Protein AF-A0AAP8SYA6-F1 (afdb_monomer)

Structure (mmCIF, N/CA/C/O backbone):
data_AF-A0AAP8SYA6-F1
#
_entry.id   AF-A0AAP8SYA6-F1
#
loop_
_atom_site.group_PDB
_atom_site.id
_atom_site.type_symbol
_atom_site.label_atom_id
_atom_site.label_alt_id
_atom_site.label_comp_id
_atom_site.label_asym_id
_atom_site.label_entity_id
_atom_site.label_seq_id
_atom_site.pdbx_PDB_ins_code
_atom_site.Cartn_x
_atom_site.Cartn_y
_atom_site.Cartn_z
_atom_site.occupancy
_atom_site.B_iso_or_equiv
_atom_site.auth_seq_id
_atom_site.auth_comp_id
_atom_site.auth_asym_id
_atom_site.auth_atom_id
_atom_site.pdbx_PDB_model_num
ATOM 1 N N . MET A 1 1 ? 16.525 -16.880 -3.848 1.00 51.72 1 MET A N 1
ATOM 2 C CA . MET A 1 1 ? 15.431 -16.001 -4.329 1.00 51.72 1 MET A CA 1
ATOM 3 C C . MET A 1 1 ? 14.109 -16.170 -3.565 1.00 51.72 1 MET A C 1
ATOM 5 O O . MET A 1 1 ? 13.562 -15.151 -3.175 1.00 51.72 1 MET A O 1
ATOM 9 N N . ASN A 1 2 ? 13.613 -17.383 -3.266 1.00 60.59 2 ASN A N 1
ATOM 10 C CA . ASN A 1 2 ? 12.295 -17.559 -2.607 1.00 60.59 2 ASN A CA 1
ATOM 11 C C . ASN A 1 2 ? 12.181 -17.005 -1.169 1.00 60.59 2 ASN A C 1
ATOM 13 O O . ASN A 1 2 ? 11.125 -16.503 -0.794 1.00 60.59 2 ASN A O 1
ATOM 17 N N . TYR A 1 3 ? 13.255 -17.035 -0.373 1.00 67.25 3 TYR A N 1
ATOM 18 C CA . TYR A 1 3 ? 13.217 -16.554 1.017 1.00 67.25 3 TYR A CA 1
ATOM 19 C C . TYR A 1 3 ? 13.046 -15.032 1.130 1.00 67.25 3 TYR A C 1
ATOM 21 O O . TYR A 1 3 ? 12.292 -14.566 1.975 1.00 67.25 3 TYR A O 1
ATOM 29 N N . LEU A 1 4 ? 13.672 -14.254 0.239 1.00 64.62 4 LEU A N 1
ATOM 30 C CA . LEU A 1 4 ? 13.536 -12.790 0.210 1.00 64.62 4 LEU A CA 1
ATOM 31 C C . LEU A 1 4 ? 12.097 -12.356 -0.094 1.00 64.62 4 LEU A C 1
ATOM 33 O O . LEU A 1 4 ? 11.584 -11.431 0.529 1.00 64.62 4 LEU A O 1
ATOM 37 N N . PHE A 1 5 ? 11.429 -13.061 -1.010 1.00 65.12 5 PHE A N 1
ATOM 38 C CA . PHE A 1 5 ? 10.038 -12.778 -1.358 1.00 65.12 5 PHE A CA 1
ATOM 39 C C . PHE A 1 5 ? 9.082 -13.110 -0.202 1.00 65.12 5 PHE A C 1
ATOM 41 O O . PHE A 1 5 ? 8.203 -12.315 0.127 1.00 65.12 5 PHE A O 1
ATOM 48 N N . ALA A 1 6 ? 9.296 -14.247 0.470 1.00 71.06 6 ALA A N 1
ATOM 49 C CA . ALA A 1 6 ? 8.524 -14.627 1.652 1.00 71.06 6 ALA A CA 1
ATOM 50 C C . ALA A 1 6 ? 8.699 -13.621 2.804 1.00 71.06 6 ALA A C 1
ATOM 52 O O . ALA A 1 6 ? 7.723 -13.223 3.438 1.00 71.06 6 ALA A O 1
ATOM 53 N N . VAL A 1 7 ? 9.927 -13.153 3.037 1.00 72.00 7 VAL A N 1
ATOM 54 C CA . VAL A 1 7 ? 10.223 -12.146 4.064 1.00 72.00 7 VAL A CA 1
ATOM 55 C C . VAL A 1 7 ? 9.558 -10.802 3.736 1.00 72.00 7 VAL A C 1
ATOM 57 O O . VAL A 1 7 ? 8.931 -10.204 4.612 1.00 72.00 7 VAL A O 1
ATOM 60 N N . ALA A 1 8 ? 9.603 -10.357 2.477 1.00 67.69 8 ALA A N 1
ATOM 61 C CA . ALA A 1 8 ? 8.929 -9.132 2.041 1.00 67.69 8 ALA A CA 1
ATOM 62 C C . ALA A 1 8 ? 7.400 -9.200 2.228 1.00 67.69 8 ALA A C 1
ATOM 64 O O . ALA A 1 8 ? 6.784 -8.230 2.680 1.00 67.69 8 ALA A O 1
ATOM 65 N N . LEU A 1 9 ? 6.789 -10.356 1.945 1.00 72.06 9 LEU A N 1
ATOM 66 C CA . LEU A 1 9 ? 5.361 -10.592 2.182 1.00 72.06 9 LEU A CA 1
ATOM 67 C C . LEU A 1 9 ? 4.998 -10.497 3.669 1.00 72.06 9 LEU A C 1
ATOM 69 O O . LEU A 1 9 ? 4.021 -9.832 4.021 1.00 72.06 9 LEU A O 1
ATOM 73 N N . ILE A 1 10 ? 5.794 -11.117 4.544 1.00 79.12 10 ILE A N 1
ATOM 74 C CA . ILE A 1 10 ? 5.577 -11.079 5.999 1.00 79.12 10 ILE A CA 1
ATOM 75 C C . ILE A 1 10 ? 5.665 -9.639 6.517 1.00 79.12 10 ILE A C 1
ATOM 77 O O . ILE A 1 10 ? 4.794 -9.186 7.261 1.00 79.12 10 ILE A O 1
ATOM 81 N N . ILE A 1 11 ? 6.673 -8.891 6.074 1.00 78.12 11 ILE A N 1
ATOM 82 C CA . ILE A 1 11 ? 6.866 -7.481 6.432 1.00 78.12 11 ILE A CA 1
ATOM 83 C C . ILE A 1 11 ? 5.678 -6.621 6.003 1.00 78.12 11 ILE A C 1
ATOM 85 O O . ILE A 1 11 ? 5.171 -5.821 6.794 1.00 78.12 11 ILE A O 1
ATOM 89 N N . SER A 1 12 ? 5.200 -6.814 4.774 1.00 76.00 12 SER A N 1
ATOM 90 C CA . SER A 1 12 ? 4.034 -6.097 4.257 1.00 76.00 12 SER A CA 1
ATOM 91 C C . SER A 1 12 ? 2.779 -6.385 5.090 1.00 76.00 12 SER A C 1
ATOM 93 O O . SER A 1 12 ? 2.050 -5.460 5.464 1.00 76.00 12 SER A O 1
ATOM 95 N N . ALA A 1 13 ? 2.562 -7.649 5.468 1.00 79.62 13 ALA A N 1
ATOM 96 C CA . ALA A 1 13 ? 1.445 -8.046 6.321 1.00 79.62 13 ALA A CA 1
ATOM 97 C C . ALA A 1 13 ? 1.519 -7.405 7.721 1.00 79.62 13 ALA A C 1
ATOM 99 O O . ALA A 1 13 ? 0.509 -6.900 8.219 1.00 79.62 13 ALA A O 1
ATOM 100 N N . ILE A 1 14 ? 2.708 -7.354 8.333 1.00 83.12 14 ILE A N 1
ATOM 101 C CA . ILE A 1 14 ? 2.921 -6.705 9.638 1.00 83.12 14 ILE A CA 1
ATOM 102 C C . ILE A 1 14 ? 2.633 -5.199 9.553 1.00 83.12 14 ILE A C 1
ATOM 104 O O . ILE A 1 14 ? 1.912 -4.664 10.400 1.00 83.12 14 ILE A O 1
ATOM 108 N N . GLY A 1 15 ? 3.131 -4.516 8.516 1.00 80.56 15 GLY A N 1
ATOM 109 C CA . GLY A 1 15 ? 2.882 -3.086 8.296 1.00 80.56 15 GLY A CA 1
ATOM 110 C C . GLY A 1 15 ? 1.394 -2.759 8.118 1.00 80.56 15 GLY A C 1
ATOM 111 O O . GLY A 1 15 ? 0.876 -1.804 8.714 1.00 80.56 15 GLY A O 1
ATOM 112 N N . MET A 1 16 ? 0.664 -3.596 7.375 1.00 82.44 16 MET A N 1
ATOM 113 C CA . MET A 1 16 ? -0.793 -3.480 7.260 1.00 82.44 16 MET A CA 1
ATOM 114 C C . MET A 1 16 ? -1.492 -3.686 8.608 1.00 82.44 16 MET A C 1
ATOM 116 O O . MET A 1 16 ? -2.394 -2.922 8.952 1.00 82.44 16 MET A O 1
ATOM 120 N N . LEU A 1 17 ? -1.079 -4.677 9.398 1.00 83.81 17 LEU A N 1
ATOM 121 C CA . LEU A 1 17 ? -1.716 -4.979 10.680 1.00 83.81 17 LEU A CA 1
ATOM 122 C C . LEU A 1 17 ? -1.496 -3.860 11.709 1.00 83.81 17 LEU A C 1
ATOM 124 O O . LEU A 1 17 ? -2.448 -3.427 12.365 1.00 83.81 17 LEU A O 1
ATOM 128 N N . ALA A 1 18 ? -0.273 -3.334 11.800 1.00 83.06 18 ALA A N 1
ATOM 129 C CA . ALA A 1 18 ? 0.059 -2.204 12.667 1.00 83.06 18 ALA A CA 1
ATOM 130 C C . ALA A 1 18 ? -0.745 -0.948 12.298 1.00 83.06 18 ALA A C 1
ATOM 132 O O . ALA A 1 18 ? -1.323 -0.284 13.161 1.00 83.06 18 ALA A O 1
ATOM 133 N N . SER A 1 19 ? -0.847 -0.648 11.003 1.00 82.31 19 SER A N 1
ATOM 134 C CA . SER A 1 19 ? -1.576 0.528 10.526 1.00 82.31 19 SER A CA 1
ATOM 135 C C . SER A 1 19 ? -3.098 0.392 10.680 1.00 82.31 19 SER A C 1
ATOM 137 O O . SER A 1 19 ? -3.758 1.398 10.948 1.00 82.31 19 SER A O 1
ATOM 139 N N . VAL A 1 20 ? -3.660 -0.822 10.579 1.00 85.94 20 VAL A N 1
ATOM 140 C CA . VAL A 1 20 ? -5.073 -1.099 10.905 1.00 85.94 20 VAL A CA 1
ATOM 141 C C . VAL A 1 20 ? -5.336 -0.871 12.389 1.00 85.94 20 VAL A C 1
ATOM 143 O O . VAL A 1 20 ? -6.248 -0.113 12.718 1.00 85.94 20 VAL A O 1
ATOM 146 N N . ARG A 1 21 ? -4.513 -1.447 13.277 1.00 84.00 21 ARG A N 1
ATOM 147 C CA . ARG A 1 21 ? -4.644 -1.252 14.732 1.00 84.00 21 ARG A CA 1
ATOM 148 C C . ARG A 1 21 ? -4.543 0.217 15.129 1.00 84.00 21 ARG A C 1
ATOM 150 O O . ARG A 1 21 ? -5.365 0.695 15.903 1.00 84.00 21 ARG A O 1
ATOM 157 N N . TYR A 1 22 ? -3.606 0.960 14.540 1.00 84.62 22 TYR A N 1
ATOM 158 C CA . TYR A 1 22 ? -3.512 2.408 14.744 1.00 84.62 22 TYR A CA 1
ATOM 159 C C . TYR A 1 22 ? -4.807 3.141 14.347 1.00 84.62 22 TYR A C 1
ATOM 161 O O . TYR A 1 22 ? -5.224 4.107 14.994 1.00 84.62 22 TYR A O 1
ATOM 169 N N . LEU A 1 23 ? -5.463 2.686 13.277 1.00 82.81 23 LEU A N 1
ATOM 170 C CA . LEU A 1 23 ? -6.642 3.346 12.736 1.00 82.81 23 LEU A CA 1
ATOM 171 C C . LEU A 1 23 ? -7.894 3.109 13.592 1.00 82.81 23 LEU A C 1
ATOM 173 O O . LEU A 1 23 ? -8.564 4.078 13.966 1.00 82.81 23 LEU A O 1
ATOM 177 N N . ILE A 1 24 ? -8.186 1.846 13.909 1.00 83.19 24 ILE A N 1
ATOM 178 C CA . ILE A 1 24 ? -9.432 1.435 14.578 1.00 83.19 24 ILE A CA 1
ATOM 179 C C . ILE A 1 24 ? -9.316 1.356 16.108 1.00 83.19 24 ILE A C 1
ATOM 181 O O . ILE A 1 24 ? -10.344 1.305 16.776 1.00 83.19 24 ILE A O 1
ATOM 185 N N . GLY A 1 25 ? -8.097 1.396 16.659 1.00 81.44 25 GLY A N 1
ATOM 186 C CA . GLY A 1 25 ? -7.838 1.271 18.095 1.00 81.44 25 GLY A CA 1
ATOM 187 C C . GLY A 1 25 ? -7.904 -0.174 18.600 1.00 81.44 25 GLY A C 1
ATOM 188 O O . GLY A 1 25 ? -7.794 -1.127 17.826 1.00 81.44 25 GLY A O 1
ATOM 189 N N . GLU A 1 26 ? -8.082 -0.334 19.912 1.00 76.50 26 GLU A N 1
ATOM 190 C CA . GLU A 1 26 ? -8.239 -1.641 20.561 1.00 76.50 26 GLU A CA 1
ATOM 191 C C . GLU A 1 26 ? -9.671 -2.163 20.390 1.00 76.50 26 GLU A C 1
ATOM 193 O O . GLU A 1 26 ? -10.526 -2.038 21.263 1.00 76.50 26 GLU A O 1
ATOM 198 N N . LYS A 1 27 ? -9.944 -2.725 19.210 1.00 82.19 27 LYS A N 1
ATOM 199 C CA . LYS A 1 27 ? -11.161 -3.496 18.933 1.00 82.19 27 LYS A CA 1
ATOM 200 C C . LYS A 1 27 ? -10.916 -4.999 19.120 1.00 82.19 27 LYS A C 1
ATOM 202 O O . LYS A 1 27 ? -9.762 -5.438 19.081 1.00 82.19 27 LYS A O 1
ATOM 207 N N 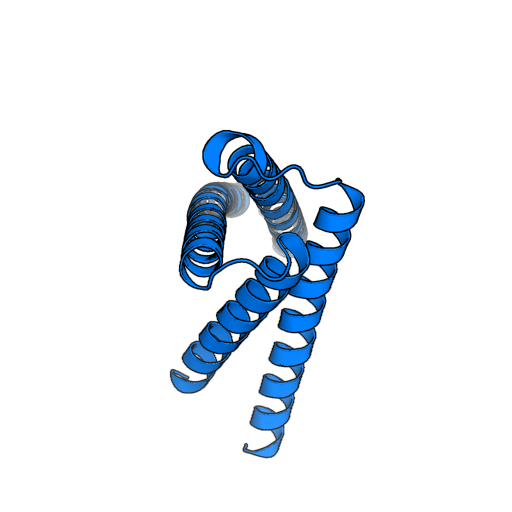. PRO A 1 28 ? -11.980 -5.814 19.265 1.00 86.19 28 PRO A N 1
ATOM 208 C CA . PRO A 1 28 ? -11.861 -7.266 19.276 1.00 86.19 28 PRO A CA 1
ATOM 209 C C . PRO A 1 28 ? -11.025 -7.784 18.099 1.00 86.19 28 PRO A C 1
ATOM 211 O O . PRO A 1 28 ? -11.050 -7.232 16.993 1.00 86.19 28 PRO A O 1
ATOM 214 N N . LEU A 1 29 ? -10.299 -8.884 18.323 1.00 83.31 29 LEU A N 1
ATOM 215 C CA . LEU A 1 29 ? -9.413 -9.468 17.311 1.00 83.31 29 LEU A CA 1
ATOM 216 C C . LEU A 1 29 ? -10.169 -9.810 16.016 1.00 83.31 29 LEU A C 1
ATOM 218 O O . LEU A 1 29 ? -9.636 -9.627 14.927 1.00 83.31 29 LEU A O 1
ATOM 222 N N . LYS A 1 30 ? -11.428 -10.247 16.146 1.00 85.44 30 LYS A N 1
ATOM 223 C CA . LYS A 1 30 ? -12.327 -10.564 15.031 1.00 85.44 30 LYS A CA 1
ATOM 224 C C . LYS A 1 30 ? -12.576 -9.351 14.128 1.00 85.44 30 LYS A C 1
ATOM 226 O O . LYS A 1 30 ? -12.390 -9.447 12.919 1.00 85.44 30 LYS A O 1
ATOM 231 N N . ASP A 1 31 ? -12.924 -8.209 14.714 1.00 84.25 31 ASP A N 1
ATOM 232 C CA . ASP A 1 31 ? -13.198 -6.977 13.965 1.00 84.25 31 ASP A CA 1
ATOM 233 C C . ASP A 1 31 ? -11.918 -6.443 13.321 1.00 84.25 31 ASP A C 1
ATOM 235 O O . ASP A 1 31 ? -11.909 -6.042 12.158 1.00 84.25 31 ASP A O 1
ATOM 239 N N . THR A 1 32 ? -10.803 -6.515 14.054 1.00 85.56 32 THR A N 1
ATOM 240 C CA . THR A 1 32 ? -9.482 -6.132 13.543 1.00 85.56 32 THR A CA 1
ATOM 241 C C . THR A 1 32 ? -9.074 -6.988 12.347 1.00 85.56 32 THR A C 1
ATOM 243 O O . THR A 1 32 ? -8.613 -6.451 11.340 1.00 85.56 32 THR A O 1
ATOM 246 N N . ALA A 1 33 ? -9.271 -8.306 12.429 1.00 86.38 33 ALA A N 1
ATOM 247 C CA . ALA A 1 33 ? -8.977 -9.232 11.342 1.00 86.38 33 ALA A CA 1
ATOM 248 C C . ALA A 1 33 ? -9.860 -8.959 10.117 1.00 86.38 33 ALA A C 1
ATOM 250 O O . ALA A 1 33 ? -9.359 -8.941 8.996 1.00 86.38 33 ALA A O 1
ATOM 251 N N . MET A 1 34 ? -11.149 -8.677 10.318 1.00 87.69 34 MET A N 1
ATOM 252 C CA . MET A 1 34 ? -12.072 -8.375 9.2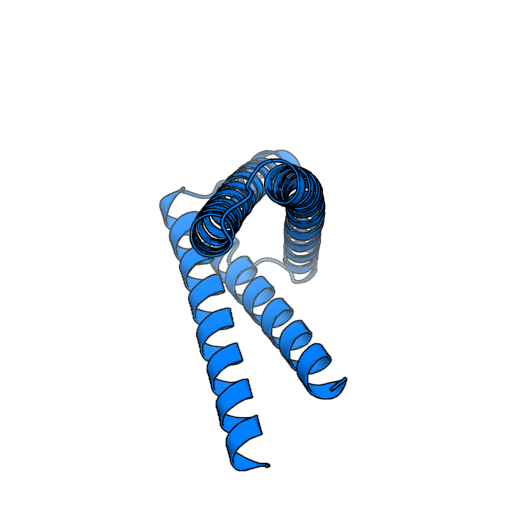23 1.00 87.69 34 MET A CA 1
ATOM 253 C C . MET A 1 34 ? -11.703 -7.070 8.502 1.00 87.69 34 MET A C 1
ATOM 255 O O . MET A 1 34 ? -11.661 -7.034 7.269 1.00 87.69 34 MET A O 1
ATOM 259 N N . VAL A 1 35 ? -11.356 -6.018 9.250 1.00 88.56 35 VAL A N 1
ATOM 260 C CA . VAL A 1 35 ? -10.871 -4.747 8.684 1.00 88.56 35 VAL A CA 1
ATOM 261 C C . VAL A 1 35 ? -9.531 -4.940 7.967 1.00 88.56 35 VAL A C 1
ATOM 263 O O . VAL A 1 35 ? -9.337 -4.402 6.876 1.00 88.56 35 VAL A O 1
ATOM 266 N N . PHE A 1 36 ? -8.623 -5.734 8.540 1.00 89.25 36 PHE A N 1
ATOM 267 C CA . PHE A 1 36 ? -7.338 -6.073 7.929 1.00 89.25 36 PHE A CA 1
ATOM 268 C C . PHE A 1 36 ? -7.503 -6.801 6.593 1.00 89.25 36 PHE A C 1
ATOM 270 O O . PHE A 1 36 ? -6.940 -6.355 5.592 1.00 89.25 36 PHE A O 1
ATOM 277 N N . ILE A 1 37 ? -8.315 -7.861 6.557 1.00 88.19 37 ILE A N 1
ATOM 278 C CA . ILE A 1 37 ? -8.607 -8.616 5.332 1.00 88.19 37 ILE A CA 1
ATOM 279 C C . ILE A 1 37 ? -9.206 -7.680 4.286 1.00 88.19 37 ILE A C 1
ATOM 281 O O . ILE A 1 37 ? -8.719 -7.629 3.162 1.00 88.19 37 ILE A O 1
ATOM 285 N N . THR A 1 38 ? -10.193 -6.871 4.674 1.00 89.19 38 THR A N 1
ATOM 286 C CA . THR A 1 38 ? -10.859 -5.942 3.754 1.00 89.19 38 THR A CA 1
ATOM 287 C C . THR A 1 38 ? -9.883 -4.922 3.170 1.00 89.19 38 THR A C 1
ATOM 289 O O . THR A 1 38 ? -9.887 -4.679 1.963 1.00 89.19 38 THR A O 1
ATOM 292 N N . ARG A 1 39 ? -8.995 -4.352 3.994 1.00 87.75 39 ARG A N 1
ATOM 293 C CA . ARG A 1 39 ? -7.947 -3.438 3.520 1.00 87.75 39 ARG A CA 1
ATOM 294 C C . ARG A 1 39 ? -6.992 -4.129 2.548 1.00 87.75 39 ARG A C 1
ATOM 296 O O . ARG A 1 39 ? -6.657 -3.543 1.519 1.00 87.75 39 ARG A O 1
ATOM 303 N N . GLY A 1 40 ? -6.579 -5.356 2.863 1.00 85.81 40 GLY A N 1
ATOM 304 C CA . GLY A 1 40 ? -5.746 -6.178 1.989 1.00 85.81 40 GLY A CA 1
ATOM 305 C C . GLY A 1 40 ? -6.414 -6.420 0.636 1.00 85.81 40 GLY A C 1
ATOM 306 O O . GLY A 1 40 ? -5.814 -6.149 -0.402 1.00 85.81 40 GLY A O 1
ATOM 307 N N . THR A 1 41 ? -7.686 -6.825 0.632 1.00 88.31 41 THR A N 1
ATOM 308 C CA . THR A 1 41 ? -8.467 -7.044 -0.593 1.00 88.31 41 THR A CA 1
ATOM 309 C C . THR A 1 41 ? -8.577 -5.777 -1.438 1.00 88.31 41 THR A C 1
ATOM 311 O O . THR A 1 41 ? -8.326 -5.834 -2.639 1.00 88.31 41 THR A O 1
ATOM 314 N N . ILE A 1 42 ? -8.882 -4.622 -0.833 1.00 89.06 42 ILE A N 1
ATOM 315 C CA . ILE A 1 42 ? -8.951 -3.340 -1.557 1.00 89.06 42 ILE A CA 1
ATOM 316 C C . ILE A 1 42 ? -7.609 -3.027 -2.225 1.00 89.06 42 ILE A C 1
ATOM 318 O O . ILE A 1 42 ? -7.579 -2.659 -3.397 1.00 89.06 42 ILE A O 1
ATOM 322 N N . LYS A 1 43 ? -6.491 -3.193 -1.510 1.00 86.94 43 LYS A N 1
ATOM 323 C CA . LYS A 1 43 ? -5.155 -2.953 -2.074 1.00 86.94 43 LYS A CA 1
ATOM 324 C C . LYS A 1 43 ? -4.830 -3.880 -3.236 1.00 86.94 43 LYS A C 1
ATOM 326 O O . LYS A 1 43 ? -4.304 -3.406 -4.236 1.00 86.94 43 LYS A O 1
ATOM 331 N N . VAL A 1 44 ? -5.153 -5.167 -3.120 1.00 87.06 44 VAL A N 1
ATOM 332 C CA . VAL A 1 44 ? -4.919 -6.136 -4.198 1.00 87.06 44 VAL A CA 1
ATOM 333 C C . VAL A 1 44 ? -5.749 -5.775 -5.426 1.00 87.06 44 VAL A C 1
ATOM 335 O O . VAL A 1 44 ? -5.196 -5.681 -6.515 1.00 87.06 44 VAL A O 1
ATOM 338 N N . LEU A 1 45 ? -7.047 -5.508 -5.262 1.00 89.94 45 LEU A N 1
ATOM 339 C CA . LEU A 1 45 ? -7.929 -5.175 -6.384 1.00 89.94 45 LEU A CA 1
ATOM 340 C C . LEU A 1 45 ? -7.501 -3.885 -7.092 1.00 89.94 45 LEU A C 1
ATOM 342 O O . LEU A 1 45 ? -7.385 -3.864 -8.317 1.00 89.94 45 LEU A O 1
ATOM 346 N N . VAL A 1 46 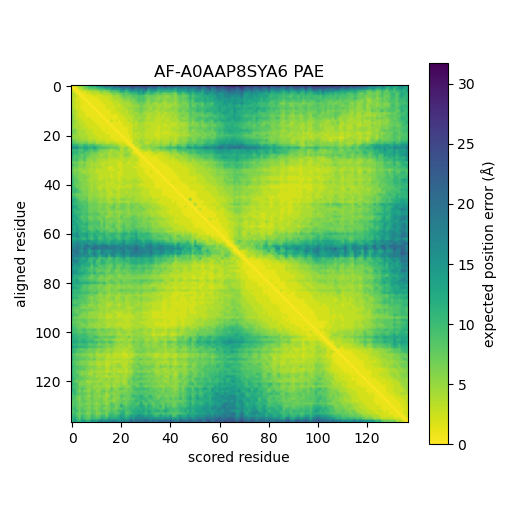? -7.222 -2.824 -6.329 1.00 89.88 46 VAL A N 1
ATOM 347 C CA . VAL A 1 46 ? -6.770 -1.545 -6.895 1.00 89.88 46 VAL A CA 1
ATOM 348 C C . VAL A 1 46 ? -5.381 -1.689 -7.523 1.00 89.88 46 VAL A C 1
ATOM 350 O O . VAL A 1 46 ? -5.153 -1.190 -8.621 1.00 89.88 46 VAL A O 1
ATOM 353 N N . GLY A 1 47 ? -4.476 -2.432 -6.882 1.00 84.50 47 GLY A N 1
ATOM 354 C CA . GLY A 1 47 ? -3.139 -2.712 -7.402 1.00 84.50 47 GLY A CA 1
ATOM 355 C C . GLY A 1 47 ? -3.162 -3.474 -8.726 1.00 84.50 47 GLY A C 1
ATOM 356 O O . GLY A 1 47 ? -2.487 -3.066 -9.667 1.00 84.50 47 GLY A O 1
ATOM 357 N N . VAL A 1 48 ? -3.975 -4.530 -8.827 1.00 86.94 48 VAL A N 1
ATOM 358 C CA . VAL A 1 48 ? -4.156 -5.296 -10.071 1.00 86.94 48 VAL A CA 1
ATOM 359 C C . VAL A 1 48 ? -4.769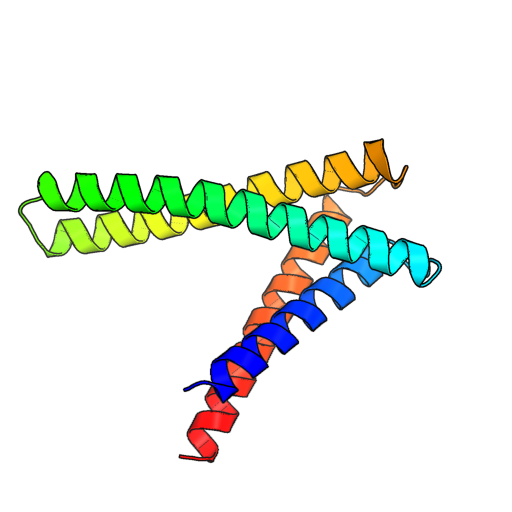 -4.416 -11.157 1.00 86.94 48 VAL A C 1
ATOM 361 O O . VAL A 1 48 ? -4.245 -4.384 -12.267 1.00 86.94 48 VAL A O 1
ATOM 364 N N . GLY A 1 49 ? -5.825 -3.659 -10.841 1.00 86.25 49 GLY A N 1
ATOM 365 C CA . GLY A 1 49 ? -6.468 -2.760 -11.800 1.00 86.25 49 GLY A CA 1
ATOM 366 C C . GLY A 1 49 ? -5.505 -1.708 -12.356 1.00 86.25 49 GLY A C 1
ATOM 367 O O . GLY A 1 49 ? -5.339 -1.600 -13.570 1.00 86.25 49 GLY A O 1
ATOM 368 N N . CYS A 1 50 ? -4.814 -0.971 -11.482 1.00 87.94 50 CYS A N 1
ATOM 369 C CA . CYS A 1 50 ? -3.839 0.039 -11.897 1.00 87.94 50 CYS A CA 1
ATOM 370 C C . CYS A 1 50 ? -2.631 -0.574 -12.619 1.00 87.94 50 CYS A C 1
ATOM 372 O O . CYS A 1 50 ? -2.165 0.002 -13.598 1.00 87.94 50 CYS A O 1
ATOM 374 N N . GLY A 1 51 ? -2.143 -1.735 -12.173 1.00 81.56 51 GLY A N 1
ATOM 375 C CA . GLY A 1 51 ? -1.021 -2.430 -12.805 1.00 81.56 51 GLY A CA 1
ATOM 376 C C . GLY A 1 51 ? -1.341 -2.902 -14.222 1.00 81.56 51 GLY A C 1
ATOM 377 O O . GLY A 1 51 ? -0.499 -2.789 -15.109 1.00 81.56 51 GLY A O 1
ATOM 378 N N . LEU A 1 52 ? -2.571 -3.362 -14.461 1.00 88.12 52 LEU A N 1
ATOM 379 C CA . LEU A 1 52 ? -3.016 -3.804 -15.782 1.00 88.12 52 LEU A CA 1
ATOM 380 C C . LEU A 1 52 ? -3.102 -2.621 -16.761 1.00 88.12 52 LEU A C 1
ATOM 382 O O . LEU A 1 52 ? -2.586 -2.708 -17.874 1.00 88.12 52 LEU A O 1
ATOM 386 N N . VAL A 1 53 ? -3.660 -1.484 -16.329 1.00 89.00 53 VAL A N 1
ATOM 387 C CA . VAL A 1 53 ? -3.707 -0.256 -17.148 1.00 89.00 53 VAL A CA 1
ATOM 388 C C . VAL A 1 53 ? -2.304 0.302 -17.409 1.00 89.00 53 VAL A C 1
ATOM 390 O O . VAL A 1 53 ? -2.001 0.704 -18.534 1.00 89.00 53 VAL A O 1
ATOM 393 N N . LEU A 1 54 ? -1.427 0.295 -16.401 1.00 88.62 54 LEU A N 1
ATOM 394 C CA . LEU A 1 54 ? -0.029 0.692 -16.562 1.00 88.62 54 LEU A CA 1
ATOM 395 C C . LEU A 1 54 ? 0.684 -0.206 -17.581 1.00 88.62 54 LEU A C 1
ATOM 397 O O . LEU A 1 54 ? 1.351 0.313 -18.468 1.00 88.62 54 LEU A O 1
ATOM 401 N N . GLY A 1 55 ? 0.498 -1.527 -17.503 1.00 83.31 55 GLY A N 1
ATOM 402 C CA . GLY A 1 55 ? 1.077 -2.477 -18.455 1.00 83.31 55 GLY A CA 1
ATOM 403 C C . GLY A 1 55 ? 0.642 -2.212 -19.897 1.00 83.31 55 GLY A C 1
ATOM 404 O O . GLY A 1 55 ? 1.484 -2.184 -20.791 1.00 83.31 55 GLY A O 1
ATOM 405 N N . ILE A 1 56 ? -0.647 -1.929 -20.120 1.00 88.81 56 ILE A N 1
ATOM 406 C CA . ILE A 1 56 ? -1.160 -1.536 -21.444 1.00 88.81 56 ILE A CA 1
ATOM 407 C C . ILE A 1 56 ? -0.516 -0.224 -21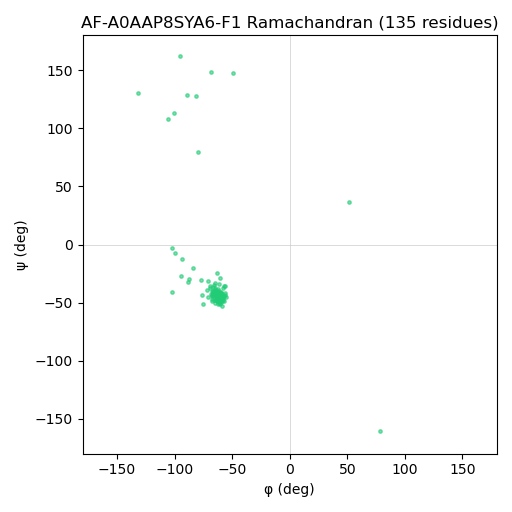.905 1.00 88.81 56 ILE A C 1
ATOM 409 O O . ILE A 1 56 ? -0.098 -0.109 -23.052 1.00 88.81 56 ILE A O 1
ATOM 413 N N . THR A 1 57 ? -0.414 0.762 -21.014 1.00 86.06 57 THR A N 1
ATOM 414 C CA . THR A 1 57 ? 0.115 2.088 -21.360 1.00 86.06 57 THR A CA 1
ATOM 415 C C . THR A 1 57 ? 1.600 2.016 -21.716 1.00 86.06 57 THR A C 1
ATOM 417 O O . THR A 1 57 ? 2.015 2.607 -22.710 1.00 86.06 57 THR A O 1
ATOM 420 N N . LEU A 1 58 ? 2.389 1.247 -20.961 1.00 86.31 58 LEU A N 1
ATOM 421 C CA . LEU A 1 58 ? 3.798 0.994 -21.269 1.00 86.31 58 LEU A CA 1
ATOM 422 C C . LEU A 1 58 ? 3.952 0.256 -22.604 1.00 86.31 58 LEU A C 1
ATOM 424 O O . LEU A 1 58 ? 4.775 0.657 -23.416 1.00 86.31 58 LEU A O 1
ATOM 428 N N . ALA A 1 59 ? 3.111 -0.742 -22.889 1.00 85.50 59 ALA A N 1
ATOM 429 C CA . ALA A 1 59 ? 3.136 -1.438 -24.177 1.00 85.50 59 ALA A CA 1
ATOM 430 C C . ALA A 1 59 ? 2.839 -0.505 -25.368 1.00 85.50 59 ALA A C 1
ATOM 432 O O . ALA A 1 59 ? 3.408 -0.680 -26.441 1.00 85.50 59 ALA A O 1
ATOM 433 N N . VAL A 1 60 ? 1.976 0.501 -25.195 1.00 86.38 60 VAL A N 1
ATOM 434 C CA . VAL A 1 60 ? 1.726 1.518 -26.231 1.00 86.38 60 VAL A CA 1
ATOM 435 C C . VAL A 1 60 ? 2.925 2.452 -26.386 1.00 86.38 60 VAL A C 1
ATOM 437 O O . VAL A 1 60 ? 3.349 2.717 -27.508 1.00 86.38 60 VAL A O 1
ATOM 440 N N . VAL A 1 61 ? 3.499 2.926 -25.277 1.00 84.50 61 VAL A N 1
ATOM 441 C CA . VAL A 1 61 ? 4.714 3.761 -25.288 1.00 84.50 61 VAL A CA 1
ATOM 442 C C . VAL A 1 61 ? 5.861 3.050 -26.005 1.00 84.50 61 VAL A C 1
ATOM 444 O O . VAL A 1 61 ? 6.547 3.663 -26.818 1.00 84.50 61 VAL A O 1
ATOM 447 N N . ASP A 1 62 ? 6.012 1.750 -25.764 1.00 82.12 62 ASP A N 1
ATOM 448 C CA . ASP A 1 62 ? 7.026 0.905 -26.391 1.00 82.12 62 ASP A CA 1
ATOM 449 C C . ASP A 1 62 ? 6.914 0.842 -27.920 1.00 82.12 62 ASP A C 1
ATOM 451 O O . ASP A 1 62 ? 7.925 0.650 -28.593 1.00 82.12 62 ASP A O 1
ATOM 455 N N . VAL A 1 63 ? 5.704 0.996 -28.463 1.00 84.88 63 VAL A N 1
ATOM 456 C CA . VAL A 1 63 ? 5.435 0.973 -29.910 1.00 84.88 63 VAL A CA 1
ATOM 457 C C . VAL A 1 63 ? 5.572 2.362 -30.537 1.00 84.88 63 VAL A C 1
ATOM 459 O O . VAL A 1 63 ? 5.943 2.469 -31.702 1.00 84.88 63 VAL A O 1
ATOM 462 N N . VAL A 1 64 ? 5.248 3.423 -29.794 1.00 83.56 64 VAL A N 1
ATOM 463 C CA . VAL A 1 64 ? 5.126 4.789 -30.335 1.00 83.56 64 VAL A CA 1
ATOM 464 C C . VAL A 1 64 ? 6.414 5.608 -30.180 1.00 83.56 64 VAL A C 1
ATOM 466 O O . VAL A 1 64 ? 6.646 6.524 -30.966 1.00 83.56 64 VAL A O 1
ATOM 469 N N . VAL A 1 65 ? 7.252 5.312 -29.183 1.00 81.44 65 VAL A N 1
ATOM 470 C CA . VAL A 1 65 ? 8.449 6.112 -28.874 1.00 81.44 65 VAL A CA 1
ATOM 471 C C . VAL A 1 65 ? 9.709 5.457 -29.443 1.00 81.44 65 VAL A C 1
ATOM 473 O O . VAL A 1 65 ? 10.140 4.407 -28.970 1.00 81.44 65 VAL A O 1
ATOM 476 N N . GLU A 1 66 ? 10.333 6.108 -30.429 1.00 75.19 66 GLU A N 1
ATOM 477 C CA . GLU A 1 66 ? 11.545 5.607 -31.101 1.00 75.19 66 GLU A CA 1
ATOM 478 C C . GLU A 1 66 ? 12.834 5.797 -30.281 1.00 75.19 66 GLU A C 1
ATOM 480 O O . GLU A 1 66 ? 13.758 4.990 -30.393 1.00 75.19 66 GLU A O 1
ATOM 485 N N . GLN A 1 67 ? 12.924 6.837 -29.442 1.00 77.25 67 GLN A N 1
ATOM 486 C CA . GLN A 1 67 ? 14.131 7.120 -28.654 1.00 77.25 67 GLN A CA 1
ATOM 487 C C . GLN A 1 67 ? 14.123 6.416 -27.290 1.00 77.25 67 GLN A C 1
ATOM 489 O O . GLN A 1 67 ? 13.190 6.543 -26.496 1.00 77.25 67 GLN A O 1
ATOM 494 N N . ALA A 1 68 ? 15.209 5.696 -26.991 1.00 74.00 68 ALA A N 1
ATOM 495 C CA . ALA A 1 68 ? 15.333 4.896 -25.772 1.00 74.00 68 ALA A CA 1
ATOM 496 C C . ALA A 1 68 ? 15.378 5.734 -24.476 1.00 74.00 68 ALA A C 1
ATOM 498 O O . ALA A 1 68 ? 14.813 5.310 -23.467 1.00 74.00 68 ALA A O 1
ATOM 499 N N . GLU A 1 69 ? 16.015 6.912 -24.491 1.00 72.69 69 GLU A N 1
ATOM 500 C CA . GLU A 1 69 ? 16.091 7.797 -23.315 1.00 72.69 69 GLU A CA 1
ATOM 501 C C . GLU A 1 69 ? 14.719 8.384 -22.950 1.00 72.69 69 GLU A C 1
ATOM 503 O O . GLU A 1 69 ? 14.291 8.280 -21.796 1.00 72.69 69 GLU A O 1
ATOM 508 N N . ASP A 1 70 ? 13.981 8.897 -23.940 1.00 79.44 70 ASP A N 1
ATOM 509 C CA . ASP A 1 70 ? 12.628 9.435 -23.748 1.00 79.44 70 ASP A CA 1
ATOM 510 C C . ASP A 1 70 ? 11.648 8.360 -23.265 1.00 79.44 70 ASP A C 1
ATOM 512 O O . ASP A 1 70 ? 10.820 8.599 -22.381 1.00 79.44 70 ASP A O 1
ATOM 516 N N . ARG A 1 71 ? 11.781 7.134 -23.784 1.00 79.94 71 ARG A N 1
ATOM 517 C CA . ARG A 1 71 ? 10.970 5.982 -23.371 1.00 79.94 71 ARG A CA 1
ATOM 518 C C . ARG A 1 71 ? 11.189 5.617 -21.905 1.00 79.94 71 ARG A C 1
ATOM 520 O O . ARG A 1 71 ? 10.215 5.355 -21.193 1.00 79.94 71 ARG A O 1
ATOM 527 N N . ALA A 1 72 ? 12.437 5.602 -21.438 1.00 75.56 72 ALA A N 1
ATOM 528 C CA . ALA A 1 72 ? 12.750 5.298 -20.044 1.00 75.56 72 ALA A CA 1
ATOM 529 C C . ALA A 1 72 ? 12.192 6.376 -19.102 1.00 75.56 72 ALA A C 1
ATOM 531 O O . ALA A 1 72 ? 11.506 6.046 -18.131 1.00 75.56 72 ALA A O 1
ATOM 532 N N . ALA A 1 73 ? 12.416 7.655 -19.419 1.00 79.88 73 ALA A N 1
ATOM 533 C CA . ALA A 1 73 ? 11.908 8.775 -18.627 1.00 79.88 73 ALA A CA 1
ATOM 534 C C . ALA A 1 73 ? 10.370 8.773 -18.546 1.00 79.88 73 ALA A C 1
ATOM 536 O O . ALA A 1 73 ? 9.801 8.891 -17.454 1.00 79.88 73 ALA A O 1
ATOM 537 N N . LEU A 1 74 ? 9.696 8.557 -19.679 1.00 82.44 74 LEU A N 1
ATOM 538 C CA . LEU A 1 74 ? 8.238 8.480 -19.744 1.00 82.44 74 LEU A CA 1
ATOM 539 C C . LEU A 1 74 ? 7.699 7.276 -18.957 1.00 82.44 74 LEU A C 1
ATOM 541 O O . LEU A 1 74 ? 6.735 7.412 -18.203 1.00 82.44 74 LEU A O 1
ATOM 545 N N . SER A 1 75 ? 8.353 6.117 -19.064 1.00 78.06 75 SER A N 1
ATOM 546 C CA . SER A 1 75 ? 7.985 4.913 -18.308 1.00 78.06 75 SER A CA 1
ATOM 547 C C . SER A 1 75 ? 8.096 5.134 -16.800 1.00 78.06 75 SER A C 1
ATOM 549 O O . SER A 1 75 ? 7.176 4.785 -16.060 1.00 78.06 75 SER A O 1
ATOM 551 N N . PHE A 1 76 ? 9.173 5.773 -16.332 1.00 77.50 76 PHE A N 1
ATOM 552 C CA . PHE A 1 76 ? 9.332 6.127 -14.919 1.00 77.50 76 PHE A CA 1
ATOM 553 C C . PHE A 1 76 ? 8.249 7.097 -14.435 1.00 77.50 76 PHE A C 1
ATOM 555 O O . PHE A 1 76 ? 7.676 6.882 -13.362 1.00 77.50 76 PHE A O 1
ATOM 562 N N . MET A 1 77 ? 7.923 8.127 -15.223 1.00 83.81 77 MET A N 1
ATOM 563 C CA . MET A 1 77 ? 6.831 9.051 -14.896 1.00 83.81 77 MET A CA 1
ATOM 564 C C . MET A 1 77 ? 5.483 8.331 -14.797 1.00 83.81 77 MET A C 1
ATOM 566 O O . MET A 1 77 ? 4.746 8.545 -13.832 1.00 83.81 77 MET A O 1
ATOM 570 N N . LEU A 1 78 ? 5.173 7.448 -15.749 1.00 83.00 78 LEU A N 1
ATOM 571 C CA . LEU A 1 78 ? 3.932 6.673 -15.756 1.00 83.00 78 LEU A CA 1
ATOM 572 C C . LEU A 1 78 ? 3.848 5.722 -14.560 1.00 83.00 78 LEU A C 1
ATOM 574 O O . LEU A 1 78 ? 2.817 5.685 -13.890 1.00 83.00 78 LEU A O 1
ATOM 578 N N . ILE A 1 79 ? 4.930 5.006 -14.241 1.00 82.75 79 ILE A N 1
ATOM 579 C CA . ILE A 1 79 ? 4.994 4.143 -13.054 1.00 82.75 79 ILE A CA 1
ATOM 580 C C . ILE A 1 79 ? 4.709 4.965 -11.790 1.00 82.75 79 ILE A C 1
ATOM 582 O O . ILE A 1 79 ? 3.862 4.575 -10.985 1.00 82.75 79 ILE A O 1
ATOM 586 N N . GLY A 1 80 ? 5.362 6.122 -11.632 1.00 77.06 80 GLY A N 1
ATOM 587 C CA . GLY A 1 80 ? 5.144 7.010 -10.488 1.00 77.06 80 GLY A CA 1
ATOM 588 C C . GLY A 1 80 ? 3.703 7.521 -10.396 1.00 77.06 80 GLY A C 1
ATOM 589 O O . GLY A 1 80 ? 3.091 7.473 -9.325 1.00 77.06 80 GLY A O 1
ATOM 590 N N . PHE A 1 81 ? 3.132 7.946 -11.524 1.00 81.56 81 PHE A N 1
ATOM 591 C CA . PHE A 1 81 ? 1.753 8.425 -11.602 1.00 81.56 81 PHE A CA 1
ATOM 592 C C . PHE A 1 81 ? 0.740 7.333 -11.233 1.00 81.56 81 PHE A C 1
ATOM 594 O O . PHE A 1 81 ? -0.102 7.541 -10.356 1.00 81.56 81 PHE A O 1
ATOM 601 N N . PHE A 1 82 ? 0.843 6.150 -11.844 1.00 83.75 82 PHE A N 1
ATOM 602 C CA . PHE A 1 82 ? -0.067 5.033 -11.575 1.00 83.75 82 PHE A CA 1
ATOM 603 C C . PHE A 1 82 ? 0.072 4.501 -10.150 1.00 83.75 82 PHE A C 1
ATOM 605 O O . PHE A 1 82 ? -0.931 4.133 -9.535 1.00 83.75 82 PHE A O 1
ATOM 612 N N . PHE A 1 83 ? 1.284 4.504 -9.594 1.00 81.44 83 PHE A N 1
ATOM 613 C CA . PHE A 1 83 ? 1.504 4.162 -8.194 1.00 81.44 83 PHE A CA 1
ATOM 614 C C . PHE A 1 83 ? 0.794 5.146 -7.251 1.00 81.44 83 PHE A C 1
ATOM 616 O O . PHE A 1 83 ? 0.054 4.725 -6.356 1.00 81.44 83 PHE A O 1
ATOM 623 N N . GLY A 1 84 ? 0.962 6.453 -7.476 1.00 80.56 84 GLY A N 1
ATOM 624 C CA . GLY A 1 84 ? 0.296 7.492 -6.687 1.00 80.56 84 GLY A CA 1
ATOM 625 C C . GLY A 1 84 ? -1.231 7.424 -6.791 1.00 80.56 84 GLY A C 1
ATOM 626 O O . GLY A 1 84 ? -1.929 7.480 -5.774 1.00 80.56 84 GLY A O 1
ATOM 627 N N . LEU A 1 85 ? -1.752 7.228 -8.005 1.00 84.75 85 LEU A N 1
ATOM 628 C CA . LEU A 1 85 ? -3.185 7.087 -8.256 1.00 84.75 85 LEU A CA 1
ATOM 629 C C . LEU A 1 85 ? -3.764 5.842 -7.568 1.00 84.75 85 LEU A C 1
ATOM 631 O O . LEU A 1 85 ? -4.785 5.940 -6.888 1.00 84.75 85 LEU A O 1
ATOM 635 N N . SER A 1 86 ? -3.091 4.695 -7.690 1.00 86.06 86 SER A N 1
ATOM 636 C CA . SER A 1 86 ? -3.467 3.439 -7.024 1.00 86.06 86 SER A CA 1
ATOM 637 C C . SER A 1 86 ? -3.580 3.618 -5.510 1.00 86.06 86 SER A C 1
ATOM 639 O O . SER A 1 86 ? -4.580 3.236 -4.895 1.00 86.06 86 SER A O 1
ATOM 641 N N . MET A 1 87 ? -2.601 4.291 -4.903 1.00 84.06 87 MET A N 1
ATOM 642 C CA . MET A 1 87 ? -2.628 4.604 -3.477 1.00 84.06 87 MET A CA 1
ATOM 643 C C . MET A 1 87 ? -3.814 5.495 -3.101 1.00 84.06 87 MET A C 1
ATOM 645 O O . MET A 1 87 ? -4.539 5.181 -2.155 1.00 84.06 87 MET A O 1
ATOM 649 N N . LEU A 1 88 ? -4.059 6.570 -3.851 1.00 86.06 88 LEU A N 1
ATOM 650 C CA . LEU A 1 88 ? -5.164 7.491 -3.580 1.00 86.06 88 LEU A CA 1
ATOM 651 C C . LEU A 1 88 ? -6.528 6.788 -3.665 1.00 86.06 88 LEU A C 1
ATOM 653 O O . LEU A 1 88 ? -7.354 6.909 -2.756 1.00 86.06 88 LEU A O 1
ATOM 657 N N . VAL A 1 89 ? -6.744 6.013 -4.729 1.00 88.25 89 VAL A N 1
ATOM 658 C CA . VAL A 1 89 ? -7.976 5.246 -4.945 1.00 88.25 89 VAL A CA 1
ATOM 659 C C . VAL A 1 89 ? -8.167 4.216 -3.831 1.00 88.25 89 VAL A C 1
ATOM 661 O O . VAL A 1 89 ? -9.238 4.159 -3.224 1.00 88.25 89 VAL A O 1
ATOM 664 N N . SER A 1 90 ? -7.124 3.457 -3.488 1.00 88.69 90 SER A N 1
ATOM 665 C CA . SER A 1 90 ? -7.169 2.471 -2.401 1.00 88.69 90 SER A CA 1
ATOM 666 C C . SER A 1 90 ? -7.581 3.104 -1.066 1.00 88.69 90 SER A C 1
ATOM 668 O O . SER A 1 90 ? -8.445 2.578 -0.361 1.00 88.69 90 SER A O 1
ATOM 670 N N . VAL A 1 91 ? -7.030 4.274 -0.743 1.00 87.94 91 VAL A N 1
ATOM 671 C CA . VAL A 1 91 ? -7.330 5.013 0.491 1.00 87.94 91 VAL A CA 1
ATOM 672 C C . VAL A 1 91 ? -8.770 5.528 0.516 1.00 87.94 91 VAL A C 1
ATOM 674 O O . VAL A 1 91 ? -9.431 5.444 1.555 1.00 87.94 91 VAL A O 1
ATOM 677 N N . LEU A 1 92 ? -9.277 6.023 -0.616 1.00 89.00 92 LEU A N 1
ATOM 678 C CA . LEU A 1 92 ? -10.666 6.464 -0.756 1.00 89.00 92 LEU A CA 1
ATOM 679 C C . 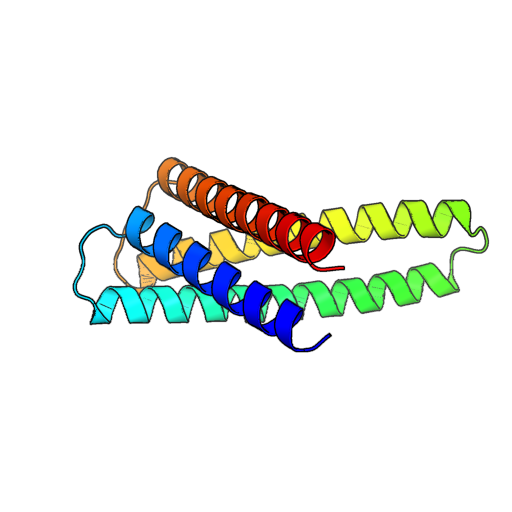LEU A 1 92 ? -11.645 5.311 -0.525 1.00 89.00 92 LEU A C 1
ATOM 681 O O . LEU A 1 92 ? -12.547 5.431 0.311 1.00 89.00 92 LEU A O 1
ATOM 685 N N . PHE A 1 93 ? -11.433 4.180 -1.202 1.00 89.62 93 PHE A N 1
ATOM 686 C CA . PHE A 1 93 ? -12.252 2.982 -1.019 1.00 89.62 93 PHE A CA 1
ATOM 687 C C . PHE A 1 93 ? -12.178 2.462 0.413 1.00 89.62 93 PHE A C 1
ATOM 689 O O . PHE A 1 93 ? -13.208 2.125 1.000 1.00 89.62 93 PHE A O 1
ATOM 696 N N . TYR A 1 94 ? -10.986 2.446 1.009 1.00 89.44 94 TYR A N 1
ATOM 697 C CA . TYR A 1 94 ? -10.814 2.002 2.385 1.00 89.44 94 TYR A CA 1
ATOM 698 C C . TYR A 1 94 ? -11.574 2.896 3.369 1.00 89.44 94 TYR A C 1
ATOM 700 O O . TYR A 1 94 ? -12.322 2.384 4.202 1.00 89.44 94 TYR A O 1
ATOM 708 N N . LYS A 1 95 ? -11.479 4.224 3.229 1.00 88.75 95 LYS A N 1
ATOM 709 C CA . LYS A 1 95 ? -12.243 5.162 4.061 1.00 88.75 95 LYS A CA 1
ATOM 710 C C . LYS A 1 95 ? -13.753 4.973 3.896 1.00 88.75 95 LYS A C 1
ATOM 712 O O . LYS A 1 95 ? -14.462 4.900 4.897 1.00 88.75 95 LYS A O 1
ATOM 717 N N . MET A 1 96 ? -14.244 4.862 2.659 1.00 89.38 96 MET A N 1
ATOM 718 C CA . MET A 1 96 ? -15.668 4.613 2.404 1.00 89.38 96 MET A CA 1
ATOM 719 C C . MET A 1 96 ? -16.133 3.299 3.027 1.00 89.38 96 MET A C 1
ATOM 721 O O . MET A 1 96 ? -17.206 3.259 3.619 1.00 89.38 96 MET A O 1
ATOM 725 N N . THR A 1 97 ? -15.325 2.246 2.930 1.00 88.69 97 THR A N 1
ATOM 726 C CA . THR A 1 97 ? -15.647 0.928 3.487 1.00 88.69 97 THR A CA 1
ATOM 727 C C . THR A 1 97 ? -15.693 0.969 5.010 1.00 88.69 97 THR A C 1
ATOM 729 O O . THR A 1 97 ? -16.642 0.475 5.610 1.00 88.69 97 THR A O 1
ATOM 732 N N . LEU A 1 98 ? -14.726 1.628 5.650 1.00 87.00 98 LEU A N 1
ATOM 733 C CA . LEU A 1 98 ? -14.734 1.822 7.101 1.00 87.00 98 LEU A CA 1
ATOM 734 C C . LEU A 1 98 ? -16.001 2.528 7.578 1.00 87.00 98 LEU A C 1
ATOM 736 O O . LEU A 1 98 ? -16.606 2.087 8.546 1.00 87.00 98 LEU A O 1
ATOM 740 N N . THR A 1 99 ? -16.430 3.577 6.878 1.00 87.94 99 THR A N 1
ATOM 741 C CA . THR A 1 99 ? -17.617 4.348 7.267 1.00 87.94 99 THR A CA 1
ATOM 742 C C . THR A 1 99 ? -18.924 3.634 6.922 1.00 87.94 99 THR A C 1
ATOM 744 O O . THR A 1 99 ? -19.826 3.614 7.745 1.00 87.94 99 THR A O 1
ATOM 747 N N . LYS A 1 100 ? -19.051 3.037 5.732 1.00 88.31 100 LYS A N 1
ATOM 748 C CA . LYS A 1 100 ? -20.320 2.451 5.264 1.00 88.31 100 LYS A CA 1
ATOM 749 C C . LYS A 1 100 ? -20.540 0.998 5.679 1.00 88.31 100 LYS A C 1
ATOM 751 O O . LYS A 1 100 ? -21.686 0.585 5.785 1.00 88.31 100 LYS A O 1
ATOM 756 N N . VAL A 1 101 ? -19.472 0.219 5.847 1.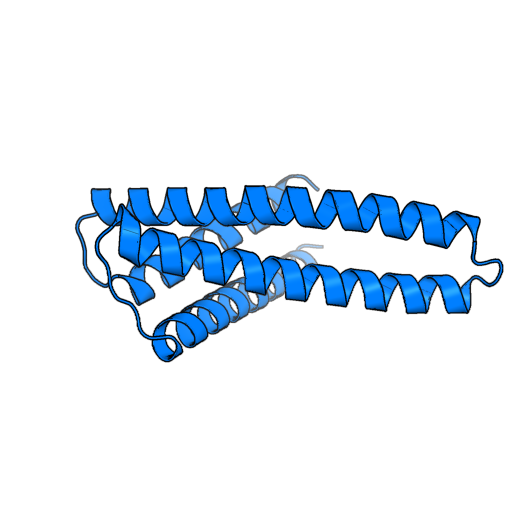00 86.69 101 VAL A N 1
ATOM 757 C CA . VAL A 1 101 ? -19.560 -1.223 6.147 1.00 86.69 101 VAL A CA 1
ATOM 758 C C . VAL A 1 101 ? -19.290 -1.494 7.620 1.00 86.69 101 VAL A C 1
ATOM 760 O O . VAL A 1 101 ? -19.972 -2.312 8.224 1.00 86.69 101 VAL A O 1
ATOM 763 N N . PHE A 1 102 ? -18.309 -0.805 8.206 1.00 85.44 102 PHE A N 1
ATOM 764 C CA . PHE A 1 102 ? -17.892 -1.046 9.591 1.00 85.44 102 PHE A CA 1
ATOM 765 C C . PHE A 1 102 ? -18.408 -0.006 10.593 1.00 85.44 102 PHE A C 1
ATOM 767 O O . PHE A 1 102 ? -18.137 -0.147 11.784 1.00 85.44 102 PHE A O 1
ATOM 774 N N . ASP A 1 103 ? -19.112 1.029 10.123 1.00 85.69 103 ASP A N 1
ATOM 775 C CA . ASP A 1 103 ? -19.587 2.168 10.924 1.00 85.69 103 ASP A CA 1
ATOM 776 C C . ASP A 1 103 ? -18.468 2.825 11.765 1.00 85.69 103 ASP A C 1
ATOM 778 O O . ASP A 1 103 ? -18.629 3.240 12.912 1.00 85.69 103 ASP A O 1
ATOM 782 N N . ILE A 1 104 ? -17.259 2.873 11.194 1.00 84.31 104 ILE A N 1
ATOM 783 C CA . ILE A 1 104 ? -16.077 3.501 11.785 1.00 84.31 104 ILE A CA 1
ATOM 784 C C . ILE A 1 104 ? -15.822 4.815 11.051 1.0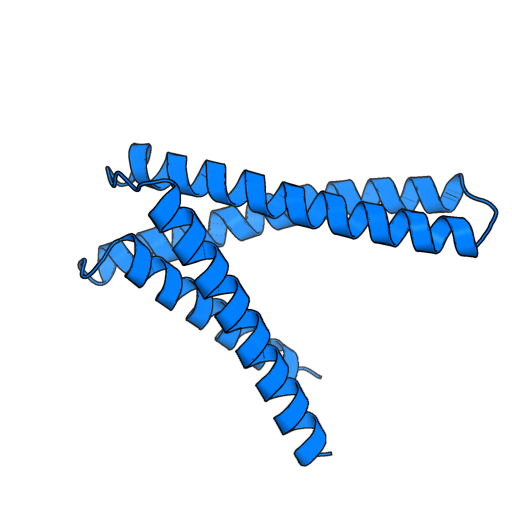0 84.31 104 ILE A C 1
ATOM 786 O O . ILE A 1 104 ? -15.348 4.844 9.908 1.00 84.31 104 ILE A O 1
ATOM 790 N N . SER A 1 105 ? -16.093 5.927 11.732 1.00 83.69 105 SER A N 1
ATOM 791 C CA . SER A 1 105 ? -15.713 7.250 11.245 1.00 83.69 105 SER A CA 1
ATOM 792 C C . SER A 1 105 ? -14.242 7.530 11.568 1.00 83.69 105 SER A C 1
ATOM 794 O O . SER A 1 105 ? -13.774 7.380 12.697 1.00 83.69 105 SER A O 1
ATOM 796 N N . VAL A 1 106 ? -13.473 7.914 10.546 1.00 83.81 106 VAL A N 1
ATOM 797 C CA . VAL A 1 106 ? -12.040 8.203 10.685 1.00 83.81 106 VAL A CA 1
ATOM 798 C C . VAL A 1 106 ? -11.726 9.536 10.020 1.00 83.81 106 VAL A C 1
ATOM 800 O O . VAL A 1 106 ? -12.105 9.781 8.869 1.00 83.81 106 VAL A O 1
ATOM 803 N N . SER A 1 107 ? -11.015 10.410 10.735 1.00 87.69 107 SER A N 1
ATOM 804 C CA . SER A 1 107 ? -10.573 11.690 10.184 1.00 87.69 107 SER A CA 1
ATOM 805 C C . SER A 1 107 ? -9.520 11.487 9.091 1.00 87.69 107 SER A C 1
ATOM 807 O O . SER A 1 107 ? -8.704 10.563 9.144 1.00 87.69 107 SER A O 1
ATOM 809 N N . TRP A 1 108 ? -9.504 12.389 8.104 1.00 84.62 108 TRP A N 1
ATOM 810 C CA . TRP A 1 108 ? -8.490 12.388 7.043 1.00 84.62 108 TRP A CA 1
ATOM 811 C C . TRP A 1 108 ? -7.066 12.468 7.602 1.00 84.62 108 TRP A C 1
ATOM 813 O O . TRP A 1 108 ? -6.172 11.800 7.094 1.00 84.62 108 TRP A O 1
ATOM 823 N N . LEU A 1 109 ? -6.872 13.210 8.697 1.00 86.12 109 LEU A N 1
ATOM 824 C CA . LEU A 1 109 ? -5.582 13.327 9.373 1.00 86.12 109 LEU A CA 1
ATOM 825 C C . LEU A 1 109 ? -5.104 11.983 9.942 1.00 86.12 109 LEU A C 1
ATOM 827 O O . LEU A 1 109 ? -3.939 11.622 9.781 1.00 86.12 109 LEU A O 1
ATOM 831 N N . LYS A 1 110 ? -5.991 11.222 10.597 1.00 84.75 110 LYS A N 1
ATOM 832 C CA . LYS A 1 110 ? -5.641 9.913 11.171 1.00 84.75 110 LYS A CA 1
ATOM 833 C C . LYS A 1 110 ? -5.366 8.882 10.071 1.00 84.75 110 LYS A C 1
ATOM 835 O O . LYS A 1 110 ? -4.451 8.072 10.205 1.00 84.75 110 LYS A O 1
ATOM 840 N N . LEU A 1 111 ? -6.104 8.960 8.964 1.00 85.06 111 LEU A N 1
ATOM 841 C CA . LEU A 1 111 ? -5.879 8.143 7.772 1.00 85.06 111 LEU A CA 1
ATOM 842 C C . LEU A 1 111 ? -4.515 8.438 7.133 1.00 85.06 111 LEU A C 1
ATOM 844 O O . LEU A 1 111 ? -3.744 7.511 6.902 1.00 85.06 111 LEU A O 1
ATOM 848 N N . ALA A 1 112 ? -4.179 9.716 6.939 1.00 82.88 112 ALA A N 1
ATOM 849 C CA . ALA A 1 112 ? -2.883 10.138 6.413 1.00 82.88 112 ALA A CA 1
ATOM 850 C C . ALA A 1 112 ? -1.722 9.643 7.291 1.00 82.88 112 ALA A C 1
ATOM 852 O O . ALA A 1 112 ? -0.780 9.042 6.781 1.00 82.88 112 ALA A O 1
ATOM 853 N N . LYS A 1 113 ? -1.825 9.797 8.619 1.00 84.88 113 LYS A N 1
ATOM 854 C CA . LYS A 1 113 ? -0.827 9.266 9.564 1.00 84.88 113 LYS A CA 1
ATOM 855 C C . LYS A 1 113 ? -0.684 7.746 9.476 1.00 84.88 113 LYS A C 1
ATOM 857 O O . LYS A 1 113 ? 0.433 7.247 9.515 1.00 84.88 113 LYS A O 1
ATOM 862 N N . SER A 1 114 ? -1.790 7.014 9.326 1.00 83.75 114 SER A N 1
ATOM 863 C CA . SER A 1 114 ? -1.771 5.552 9.167 1.00 83.75 114 SER A CA 1
ATOM 864 C C . SER A 1 114 ? -1.073 5.108 7.881 1.00 83.75 114 SER A C 1
ATOM 866 O O . SER A 1 114 ? -0.326 4.133 7.901 1.00 83.75 114 SER A O 1
ATOM 868 N N . ILE A 1 115 ? -1.278 5.833 6.778 1.00 80.69 115 ILE A N 1
ATOM 869 C CA . ILE A 1 115 ? -0.618 5.559 5.494 1.00 80.69 115 ILE A CA 1
ATOM 870 C C . ILE A 1 115 ? 0.879 5.838 5.599 1.00 80.69 115 ILE A C 1
ATOM 872 O O . ILE A 1 115 ? 1.677 4.982 5.235 1.00 80.69 115 ILE A O 1
ATOM 876 N N . VAL A 1 116 ? 1.266 6.998 6.140 1.00 82.75 116 VAL A N 1
ATOM 877 C CA . VAL A 1 116 ? 2.682 7.338 6.356 1.00 82.75 116 VAL A CA 1
ATOM 878 C C . VAL A 1 116 ? 3.348 6.296 7.249 1.00 82.75 116 VAL A C 1
ATOM 880 O O . VAL A 1 116 ? 4.426 5.817 6.923 1.00 82.75 116 VAL A O 1
ATOM 883 N N . LEU A 1 117 ? 2.687 5.887 8.334 1.00 82.44 117 LEU A N 1
ATOM 884 C CA . LEU A 1 117 ? 3.187 4.842 9.224 1.00 82.44 117 LEU A CA 1
ATOM 885 C C . LEU A 1 117 ? 3.398 3.517 8.482 1.00 82.44 117 LEU A C 1
ATOM 887 O O . LEU A 1 117 ? 4.433 2.880 8.652 1.00 82.44 117 LEU A O 1
ATOM 891 N N . GLU A 1 118 ? 2.434 3.107 7.660 1.00 77.19 118 GLU A N 1
ATOM 892 C CA . GLU A 1 118 ? 2.530 1.887 6.861 1.00 77.19 118 GLU A CA 1
ATOM 893 C C . GLU A 1 118 ? 3.703 1.942 5.874 1.00 77.19 118 GLU A C 1
ATOM 895 O O . GLU A 1 118 ? 4.484 0.997 5.797 1.00 77.19 118 GLU A O 1
ATOM 900 N N . PHE A 1 119 ? 3.860 3.057 5.160 1.00 76.25 119 PHE A N 1
ATOM 901 C CA . PHE A 1 119 ? 4.961 3.259 4.223 1.00 76.25 119 PHE A CA 1
ATOM 902 C C . PHE A 1 119 ? 6.320 3.277 4.909 1.00 76.25 119 PHE A C 1
ATOM 904 O O . PHE A 1 119 ? 7.231 2.594 4.450 1.00 76.25 119 PHE A O 1
ATOM 911 N N . SER A 1 120 ? 6.451 4.016 6.011 1.00 80.00 120 SER A N 1
ATOM 912 C CA . SER A 1 120 ? 7.687 4.057 6.788 1.00 80.00 120 SER A CA 1
ATOM 913 C C . SER A 1 120 ? 8.046 2.670 7.312 1.00 80.00 120 SER A C 1
ATOM 915 O O . SER A 1 120 ? 9.192 2.259 7.183 1.00 80.00 120 SER A O 1
ATOM 917 N N . LEU A 1 121 ? 7.072 1.907 7.824 1.00 76.31 121 LEU A N 1
ATOM 918 C CA . LEU A 1 121 ? 7.294 0.528 8.271 1.00 76.31 121 LEU A CA 1
ATOM 919 C C . LEU A 1 121 ? 7.767 -0.372 7.131 1.00 76.31 121 LEU A C 1
ATOM 921 O O . LEU A 1 121 ? 8.762 -1.073 7.297 1.00 76.31 121 LEU A O 1
ATOM 925 N N . ILE A 1 122 ? 7.089 -0.343 5.980 1.00 74.69 122 ILE A N 1
ATOM 926 C CA . ILE A 1 122 ? 7.479 -1.147 4.816 1.00 74.69 122 ILE A CA 1
ATOM 927 C C . ILE A 1 122 ? 8.886 -0.750 4.355 1.00 74.69 122 ILE A C 1
ATOM 929 O O . ILE A 1 122 ? 9.734 -1.622 4.209 1.00 74.69 122 ILE A O 1
ATOM 933 N N . ALA A 1 123 ? 9.166 0.545 4.199 1.00 76.12 123 ALA A N 1
ATOM 934 C CA . ALA A 1 123 ? 10.464 1.037 3.745 1.00 76.12 123 ALA A CA 1
ATOM 935 C C . ALA A 1 123 ? 11.600 0.671 4.712 1.00 76.12 123 ALA A C 1
ATOM 937 O O . ALA A 1 123 ? 12.617 0.124 4.285 1.00 76.12 123 ALA A O 1
ATOM 938 N N . SER A 1 124 ? 11.426 0.920 6.015 1.00 77.31 124 SER A N 1
ATOM 939 C CA . SER A 1 124 ? 12.430 0.591 7.033 1.00 77.31 124 SER A CA 1
ATOM 940 C C . SER A 1 124 ? 12.690 -0.912 7.112 1.00 77.31 124 SER A C 1
ATOM 942 O O . SER A 1 124 ? 13.843 -1.331 7.183 1.00 77.31 124 SER A O 1
ATOM 944 N N . LEU A 1 125 ? 11.644 -1.739 7.056 1.00 73.88 125 LEU A N 1
ATOM 945 C CA . LEU A 1 125 ? 11.790 -3.192 7.115 1.00 73.88 125 LEU A CA 1
ATOM 946 C C . LEU A 1 125 ? 12.400 -3.762 5.824 1.00 73.88 125 LEU A C 1
ATOM 948 O O . LEU A 1 125 ? 13.268 -4.629 5.902 1.00 73.88 125 LEU A O 1
ATOM 952 N N . SER A 1 126 ? 12.031 -3.242 4.648 1.00 72.56 126 SER A N 1
ATOM 953 C CA . SER A 1 126 ? 12.684 -3.594 3.380 1.00 72.56 126 SER A CA 1
ATOM 954 C C . SER A 1 126 ? 14.171 -3.236 3.388 1.00 72.56 126 SER A C 1
ATOM 956 O O . SER A 1 126 ? 14.992 -4.045 2.959 1.00 72.56 126 SER A O 1
ATOM 958 N N . PHE A 1 127 ? 14.532 -2.069 3.924 1.00 78.25 127 PHE A N 1
ATOM 959 C CA . PHE A 1 127 ? 15.927 -1.651 4.062 1.00 78.25 127 PHE A CA 1
ATOM 960 C C . PHE A 1 127 ? 16.721 -2.576 4.995 1.00 78.25 127 PHE A C 1
ATOM 962 O O . PHE A 1 127 ? 17.814 -3.013 4.637 1.00 78.25 127 PHE A O 1
ATOM 969 N N . ILE A 1 128 ? 16.150 -2.950 6.147 1.00 79.50 128 ILE A N 1
ATOM 970 C CA . ILE A 1 128 ? 16.759 -3.926 7.065 1.00 79.50 128 ILE A CA 1
ATOM 971 C C . ILE A 1 128 ? 16.974 -5.271 6.362 1.00 79.50 128 ILE A C 1
ATOM 973 O O . ILE A 1 128 ? 18.043 -5.858 6.495 1.00 79.50 128 ILE A O 1
ATOM 977 N N . CYS A 1 129 ? 16.007 -5.757 5.581 1.00 72.81 129 CYS A N 1
ATOM 978 C CA . CYS A 1 129 ? 16.168 -7.009 4.840 1.00 72.81 129 CYS A CA 1
ATOM 979 C C . CYS A 1 129 ? 17.294 -6.965 3.813 1.00 72.81 129 CYS A C 1
ATOM 981 O O . CYS A 1 129 ? 18.031 -7.941 3.689 1.00 72.81 129 CYS A O 1
ATOM 983 N N . ILE A 1 130 ? 17.435 -5.849 3.096 1.00 76.62 130 ILE A N 1
ATOM 984 C CA . ILE A 1 130 ? 18.538 -5.654 2.152 1.00 76.62 130 ILE A CA 1
ATOM 985 C C . ILE A 1 130 ? 19.873 -5.635 2.906 1.00 76.62 130 ILE A C 1
ATOM 987 O O . ILE A 1 130 ? 20.808 -6.308 2.485 1.00 76.62 130 ILE A O 1
ATOM 991 N N . LEU A 1 131 ? 19.956 -4.936 4.042 1.00 77.50 131 LEU A N 1
ATOM 992 C CA . LEU A 1 131 ? 21.162 -4.914 4.876 1.00 77.50 131 LEU A 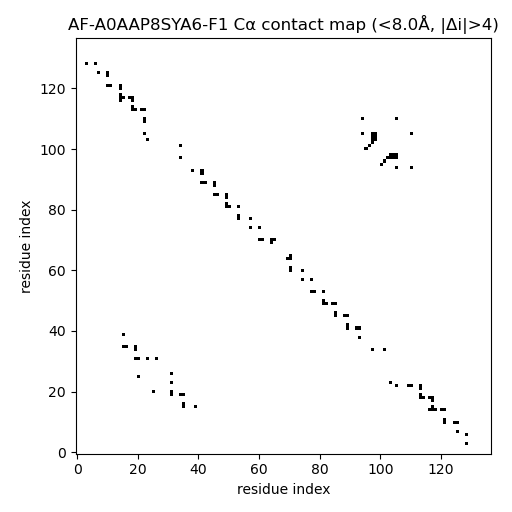CA 1
ATOM 993 C C . LEU A 1 131 ? 21.538 -6.301 5.402 1.00 77.50 131 LEU A C 1
ATOM 995 O O . LEU A 1 131 ? 22.692 -6.699 5.299 1.00 77.50 131 LEU A O 1
ATOM 999 N N . VAL A 1 132 ? 20.573 -7.051 5.938 1.00 78.12 132 VAL A N 1
ATOM 1000 C CA . VAL A 1 132 ? 20.803 -8.420 6.424 1.00 78.12 132 VAL A CA 1
ATOM 1001 C C . VAL A 1 132 ? 21.262 -9.323 5.284 1.00 78.12 132 VAL A C 1
ATOM 1003 O O . VAL A 1 132 ? 22.186 -10.105 5.468 1.00 78.12 132 VAL A O 1
ATOM 1006 N N . TRP A 1 133 ? 20.665 -9.194 4.099 1.00 74.88 133 TRP A N 1
ATOM 1007 C CA . TRP A 1 133 ? 21.112 -9.924 2.916 1.00 74.88 133 TRP A CA 1
ATOM 1008 C C . TRP A 1 133 ? 22.563 -9.594 2.551 1.00 74.88 133 TRP A C 1
ATOM 1010 O O . TRP A 1 133 ? 23.355 -10.509 2.365 1.00 74.88 133 TRP A O 1
ATOM 1020 N N . LEU A 1 134 ? 22.922 -8.308 2.506 1.00 75.81 134 LEU A N 1
ATOM 1021 C CA . LEU A 1 134 ? 24.285 -7.855 2.208 1.00 75.81 134 LEU A CA 1
ATOM 1022 C C . LEU A 1 134 ? 25.323 -8.296 3.251 1.00 75.81 134 LEU A C 1
ATOM 1024 O O . LEU A 1 134 ? 26.497 -8.359 2.926 1.00 75.81 134 LEU A O 1
ATOM 1028 N N . LEU A 1 135 ? 24.918 -8.566 4.495 1.00 78.25 135 LEU A N 1
ATOM 1029 C CA . LEU A 1 135 ? 25.809 -9.079 5.544 1.00 78.25 135 LEU A CA 1
ATOM 1030 C C . LEU A 1 135 ? 25.988 -10.605 5.496 1.00 78.25 135 LEU A C 1
ATOM 1032 O O . LEU A 1 135 ? 26.923 -11.125 6.100 1.00 78.25 135 LEU A O 1
ATOM 1036 N N . LEU A 1 136 ? 25.066 -11.321 4.848 1.00 75.06 136 LEU A N 1
ATOM 1037 C CA . LEU A 1 136 ? 25.057 -12.785 4.753 1.00 75.06 136 LEU A CA 1
ATOM 1038 C C . LEU A 1 136 ? 25.619 -13.312 3.419 1.00 75.06 136 LEU A C 1
ATOM 1040 O O . LEU A 1 136 ? 25.757 -14.528 3.275 1.00 75.06 136 LEU A O 1
ATOM 1044 N N . VAL A 1 137 ? 25.901 -12.422 2.461 1.00 64.06 137 VAL A N 1
ATOM 1045 C CA . VAL A 1 137 ? 26.508 -12.697 1.145 1.00 64.06 137 VAL A CA 1
ATOM 1046 C C . VAL A 1 137 ? 27.904 -12.100 1.110 1.00 64.06 137 VAL A C 1
ATOM 1048 O O . VAL A 1 137 ? 28.818 -12.814 0.646 1.00 64.06 137 VAL A O 1
#

Foldseek 3Di:
DVVLVVLLVVLLLVLLLVLLCLFQPDDPPVLSVVLSVVLVVLLVVLVVVLVVVLVVVLVVLVVPPPDPVVSVVVNVVSVVVSVVVSVVSSLVVSQCCCCPPVVHHGDPVSSVVSVVSSVVSSVVSNVVSVVVVVVVD

pLDDT: mean 81.79, std 6.53, range [51.72, 89.94]

Secondary structure (DSSP, 8-state):
-HHHHHHHHHHHHHHHHHHHHHHH-S--HHHHHHHHHHHHHHHHHHHHHHHHHHHHHHHHHHHH---HHHHHHHHHHHHHHHHHHHHHHHHHHHHHHHHHTS-----HHHHHHHHHHHHHHHHHHHHHHHHHHHHH-

Nearest PDB structures (foldseek):
  3lf9-assembly1_A  TM=3.821E-01  e=7.538E+00  synthetic construct

Radius of gyration: 17.88 Å; Cα contacts (8 Å, |Δi|>4): 74; chains: 1; bounding box: 47×31×52 Å

Organism: NCBI:txid553239

Sequence (137 aa):
MNYLFAVALIISAIGMLASVRYLIGEKPLKDTAMVFITRGTIKVLVGVGCGLVLGITLAVVDVVVEQAEDRAALSFMLIGFFFGLSMLVSVLFYKMTLTKVFDISVSWLKLAKSIVLEFSLIASLSFICILVWLLLV

Mean predicted aligned error: 6.82 Å

Solvent-accessible surface area (backbone atoms only — not comparable to full-atom values): 7426 Å² total; per-residue (Å²): 116,71,65,62,55,53,50,52,52,52,47,47,52,50,23,50,49,54,27,43,40,69,66,72,46,98,60,60,69,69,59,50,50,52,53,43,51,51,48,51,51,44,44,50,54,36,45,53,54,39,48,51,53,48,51,54,51,49,56,50,48,66,74,72,48,89,51,68,67,62,45,51,54,51,48,53,52,49,51,53,50,45,51,53,50,30,51,53,53,33,51,51,54,45,53,50,42,34,40,75,73,66,71,42,86,76,58,69,68,57,52,52,51,30,51,52,50,25,51,50,44,38,52,55,51,53,50,50,51,52,51,54,48,66,73,76,108